Protein AF-A0A0F9CYQ8-F1 (afdb_monomer)

Foldseek 3Di:
DADPPPRDDDPLQDQADPPPRHGDFDQDPPPRDTHGRPDQADPPPRHGSVDPPPDPPDPPPPVSVVVVVVVPDDPCVVVVVVVPPVD

InterPro domains:
  IPR025874 Double zinc ribbon [PF12773] (3-46)

pLDDT: mean 86.07, std 11.28, range [52.44, 97.56]

Mean predicted aligned error: 11.94 Å

Structure (mmCIF, N/CA/C/O backbone):
data_AF-A0A0F9CYQ8-F1
#
_entry.id   AF-A0A0F9CYQ8-F1
#
loop_
_atom_site.group_PDB
_atom_site.id
_atom_site.type_symbol
_atom_site.label_atom_id
_atom_site.label_alt_id
_atom_site.label_comp_id
_atom_site.label_asym_id
_atom_site.label_entity_id
_atom_site.label_seq_id
_atom_site.pdbx_PDB_ins_code
_atom_site.Cartn_x
_atom_site.Cartn_y
_atom_site.Cartn_z
_atom_site.occupancy
_atom_site.B_iso_or_equiv
_atom_site.auth_seq_id
_atom_site.auth_comp_id
_atom_site.auth_asym_id
_atom_site.auth_atom_id
_atom_site.pdbx_PDB_model_num
ATOM 1 N N . MET A 1 1 ? 6.863 5.395 -11.029 1.00 87.00 1 MET A N 1
ATOM 2 C CA . MET A 1 1 ? 7.307 4.642 -9.838 1.00 87.00 1 MET A CA 1
ATOM 3 C C . MET A 1 1 ? 8.813 4.378 -9.856 1.00 87.00 1 MET A C 1
ATOM 5 O O . MET A 1 1 ? 9.375 3.980 -10.878 1.00 87.00 1 MET A O 1
ATOM 9 N N . LYS A 1 2 ? 9.478 4.525 -8.705 1.00 90.94 2 LYS A N 1
ATOM 10 C CA . LYS A 1 2 ? 10.930 4.335 -8.570 1.00 90.94 2 LYS A CA 1
ATOM 11 C C . LYS A 1 2 ? 11.290 2.863 -8.333 1.00 90.94 2 LYS A C 1
ATOM 13 O O . LYS A 1 2 ? 10.741 2.221 -7.443 1.00 90.94 2 LYS A O 1
ATOM 18 N N . CYS A 1 3 ? 12.229 2.321 -9.111 1.00 92.62 3 CYS A N 1
ATOM 19 C CA . CYS A 1 3 ? 12.688 0.940 -8.952 1.00 92.62 3 CYS A CA 1
ATOM 20 C C . CYS A 1 3 ? 13.428 0.760 -7.614 1.00 92.62 3 CYS A C 1
ATOM 22 O O . CYS A 1 3 ? 14.424 1.452 -7.393 1.00 92.62 3 CYS A O 1
ATOM 24 N N . PRO A 1 4 ? 13.052 -0.204 -6.756 1.00 89.44 4 PRO A N 1
ATOM 25 C CA . PRO A 1 4 ? 13.724 -0.402 -5.470 1.00 89.44 4 PRO A CA 1
ATOM 26 C C . PRO A 1 4 ? 15.164 -0.918 -5.619 1.00 89.44 4 PRO A C 1
ATOM 28 O O . PRO A 1 4 ? 15.998 -0.670 -4.756 1.00 89.44 4 PRO A O 1
ATOM 31 N N . LYS A 1 5 ? 15.484 -1.604 -6.728 1.00 93.25 5 LYS A N 1
ATOM 32 C CA . LYS A 1 5 ? 16.812 -2.194 -6.965 1.00 93.25 5 LYS A CA 1
ATOM 33 C C . LYS A 1 5 ? 17.834 -1.192 -7.504 1.00 93.25 5 LYS A C 1
ATOM 35 O O . LYS A 1 5 ? 18.967 -1.164 -7.042 1.00 93.25 5 LYS A O 1
ATOM 40 N N . CYS A 1 6 ? 17.461 -0.408 -8.517 1.00 95.81 6 CYS A N 1
ATOM 41 C CA . CYS A 1 6 ? 18.393 0.487 -9.220 1.00 95.81 6 CYS A CA 1
ATOM 42 C C . CYS A 1 6 ? 17.987 1.964 -9.194 1.00 95.81 6 CYS A C 1
ATOM 44 O O . CYS A 1 6 ? 18.661 2.787 -9.811 1.00 95.81 6 CYS A O 1
ATOM 46 N N . GLN A 1 7 ? 16.889 2.298 -8.509 1.00 94.81 7 GLN A N 1
ATOM 47 C CA . GLN A 1 7 ? 16.395 3.662 -8.314 1.00 94.81 7 GLN A CA 1
ATOM 48 C C . GLN A 1 7 ? 15.983 4.421 -9.583 1.00 94.81 7 GLN A C 1
ATOM 50 O O . GLN A 1 7 ? 15.701 5.614 -9.511 1.00 94.81 7 GLN A O 1
ATOM 55 N N . TYR A 1 8 ? 15.905 3.745 -10.730 1.00 96.69 8 TYR A N 1
ATOM 56 C CA . TYR A 1 8 ? 15.413 4.332 -11.974 1.00 96.69 8 TYR A CA 1
ATOM 57 C C . TYR A 1 8 ? 13.911 4.646 -11.894 1.00 96.69 8 TYR A C 1
ATOM 59 O O . TYR A 1 8 ? 13.155 3.873 -11.300 1.00 96.69 8 TYR A O 1
ATOM 67 N N . GLU A 1 9 ? 13.483 5.748 -12.507 1.00 95.88 9 GLU A N 1
ATOM 68 C CA . GLU A 1 9 ? 12.071 6.131 -12.609 1.00 95.88 9 GLU A CA 1
ATOM 69 C C . GLU A 1 9 ? 11.399 5.351 -13.747 1.00 95.88 9 GLU A C 1
ATOM 71 O O . GLU A 1 9 ? 11.878 5.366 -14.876 1.00 95.88 9 GLU A O 1
ATOM 76 N N . ASN A 1 10 ? 10.311 4.638 -13.459 1.00 93.94 10 ASN A N 1
ATOM 77 C CA . ASN A 1 10 ? 9.589 3.811 -14.430 1.00 93.94 10 ASN A CA 1
ATOM 78 C C . ASN A 1 10 ? 8.131 4.274 -14.557 1.00 93.94 10 ASN A C 1
ATOM 80 O O . ASN A 1 10 ? 7.571 4.777 -13.580 1.00 93.94 10 ASN A O 1
ATOM 84 N N . PRO A 1 11 ? 7.474 4.052 -15.709 1.00 91.00 11 PRO A N 1
ATOM 85 C CA . PRO A 1 11 ? 6.031 4.247 -15.836 1.00 91.00 11 PRO A CA 1
ATOM 86 C C . PRO A 1 11 ? 5.259 3.451 -14.777 1.00 91.00 11 PRO A C 1
ATOM 88 O O . PRO A 1 11 ? 5.653 2.341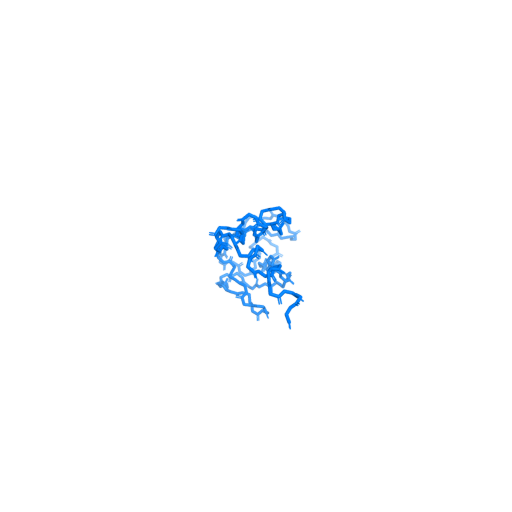 -14.427 1.00 91.00 11 PRO A O 1
ATOM 91 N N . GLU A 1 12 ? 4.136 3.982 -14.295 1.00 83.31 12 GLU A N 1
ATOM 92 C CA . GLU A 1 12 ? 3.331 3.332 -13.243 1.00 83.31 12 GLU A CA 1
ATOM 93 C C . GLU A 1 12 ? 2.663 2.026 -13.686 1.00 83.31 12 GLU A C 1
ATOM 95 O O . GLU A 1 12 ? 2.201 1.260 -12.853 1.00 83.31 12 GLU A O 1
ATOM 100 N N . VAL A 1 13 ? 2.629 1.762 -14.992 1.00 83.19 13 VAL A N 1
ATOM 101 C CA . VAL A 1 13 ? 2.078 0.536 -15.587 1.00 83.19 13 VAL A CA 1
ATOM 102 C C . VAL A 1 13 ? 3.144 -0.536 -15.854 1.00 83.19 13 VAL A C 1
ATOM 104 O O . VAL A 1 13 ? 2.826 -1.608 -16.360 1.00 83.19 13 VAL A O 1
ATOM 107 N N . ALA A 1 14 ? 4.423 -0.254 -15.584 1.00 90.56 14 ALA A N 1
ATOM 108 C CA . ALA A 1 14 ? 5.514 -1.172 -15.895 1.00 90.56 14 ALA A CA 1
ATOM 109 C C . ALA A 1 14 ? 5.673 -2.244 -14.805 1.00 90.56 14 ALA A C 1
ATOM 111 O O . ALA A 1 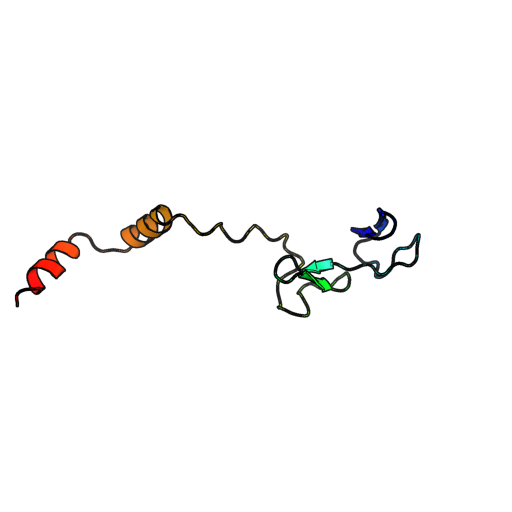14 ? 6.017 -1.921 -13.675 1.00 90.56 14 ALA A O 1
ATOM 112 N N . ASN A 1 15 ? 5.524 -3.525 -15.159 1.00 90.75 15 ASN A N 1
ATOM 113 C CA . ASN A 1 15 ? 5.720 -4.658 -14.234 1.00 90.75 15 ASN A CA 1
ATOM 114 C C . ASN A 1 15 ? 7.198 -4.939 -13.899 1.00 90.75 15 ASN A C 1
ATOM 116 O O . ASN A 1 15 ? 7.519 -5.537 -12.871 1.00 90.75 15 ASN A O 1
ATOM 120 N N . PHE A 1 16 ? 8.115 -4.503 -14.764 1.00 94.00 16 PHE A N 1
ATOM 121 C CA . PHE A 1 16 ? 9.558 -4.683 -14.607 1.00 94.00 16 PHE A CA 1
ATOM 122 C C . PHE A 1 16 ? 10.290 -3.376 -14.889 1.00 94.00 16 PHE A C 1
ATOM 124 O O . PHE A 1 16 ? 9.860 -2.563 -15.707 1.00 94.00 16 PHE A O 1
ATOM 131 N N . CYS A 1 17 ? 11.433 -3.186 -14.236 1.00 95.44 17 CYS A N 1
ATOM 132 C CA . CYS A 1 17 ? 12.263 -2.019 -14.461 1.00 95.44 17 CYS A CA 1
ATOM 133 C C . CYS A 1 17 ? 12.917 -2.075 -15.842 1.00 95.44 17 CYS A C 1
ATOM 135 O O . CYS A 1 17 ? 13.701 -2.984 -16.117 1.00 95.44 17 CYS A O 1
ATOM 137 N N . VAL A 1 18 ? 12.692 -1.045 -16.659 1.00 95.88 18 VAL A N 1
ATOM 138 C CA . VAL A 1 18 ? 13.237 -0.967 -18.027 1.00 95.88 18 VAL A CA 1
ATOM 139 C C . VAL A 1 18 ? 14.765 -0.877 -18.063 1.00 95.88 18 VAL A C 1
ATOM 141 O O . VAL A 1 18 ? 15.379 -1.205 -19.070 1.00 95.88 18 VAL A O 1
ATOM 144 N N . LYS A 1 19 ? 15.393 -0.455 -16.957 1.00 97.56 19 LYS A N 1
ATOM 145 C CA . LYS A 1 19 ? 16.853 -0.340 -16.851 1.00 97.56 19 LYS A CA 1
ATOM 146 C C . LYS A 1 19 ? 17.530 -1.625 -16.374 1.00 97.56 19 LYS A C 1
ATOM 148 O O . LYS A 1 19 ? 18.598 -1.960 -16.868 1.00 97.56 19 LYS A O 1
ATOM 153 N N . CYS A 1 20 ? 16.971 -2.308 -15.372 1.00 97.38 20 CYS A N 1
ATOM 154 C CA . CYS A 1 20 ? 17.666 -3.411 -14.692 1.00 97.38 20 CYS A CA 1
ATOM 155 C C . CYS A 1 20 ? 16.897 -4.740 -14.653 1.00 97.38 20 CYS A C 1
ATOM 157 O O . CYS A 1 20 ? 17.361 -5.675 -14.002 1.00 97.38 20 CYS A O 1
ATOM 159 N N . GLY A 1 21 ? 15.699 -4.809 -15.243 1.00 95.00 21 GLY A N 1
ATOM 160 C CA . GLY A 1 21 ? 14.855 -6.010 -15.280 1.00 95.00 21 GLY A CA 1
ATOM 161 C C . GLY A 1 21 ? 14.285 -6.455 -13.927 1.00 95.00 21 GLY A C 1
ATOM 162 O O . GLY A 1 21 ? 13.676 -7.514 -13.836 1.00 95.00 21 GLY A O 1
ATOM 163 N N . GLY A 1 22 ? 14.486 -5.681 -12.855 1.00 94.06 22 GLY A N 1
ATOM 164 C CA . GLY A 1 22 ? 13.943 -6.011 -11.535 1.00 94.06 22 GLY A CA 1
ATOM 165 C C . GLY A 1 22 ? 12.422 -5.882 -11.520 1.00 94.06 22 GLY A C 1
ATOM 166 O O . GLY A 1 22 ? 11.898 -4.930 -12.098 1.00 94.06 22 GLY A O 1
ATOM 167 N N . LYS A 1 23 ? 11.726 -6.807 -10.852 1.00 92.12 23 LYS A N 1
ATOM 168 C CA . LYS A 1 23 ? 10.271 -6.734 -10.673 1.00 92.12 23 LYS A CA 1
ATOM 169 C C . LYS A 1 23 ? 9.898 -5.451 -9.926 1.00 92.12 23 LYS A C 1
ATOM 171 O O . LYS A 1 23 ? 10.577 -5.063 -8.972 1.00 92.12 23 LYS A O 1
ATOM 176 N N . LEU A 1 24 ? 8.859 -4.782 -10.403 1.00 91.94 24 LEU A N 1
ATOM 177 C CA . LEU A 1 24 ? 8.288 -3.600 -9.777 1.00 91.94 24 LEU A CA 1
ATOM 178 C C . LEU A 1 24 ? 7.017 -4.012 -9.041 1.00 91.94 24 LEU A C 1
ATOM 180 O O . LEU A 1 24 ? 6.201 -4.753 -9.580 1.00 91.94 24 LEU A O 1
ATOM 184 N N . GLU A 1 25 ? 6.876 -3.560 -7.800 1.00 91.25 25 GLU A N 1
ATOM 185 C CA . GLU A 1 25 ? 5.750 -3.910 -6.936 1.00 91.25 25 GL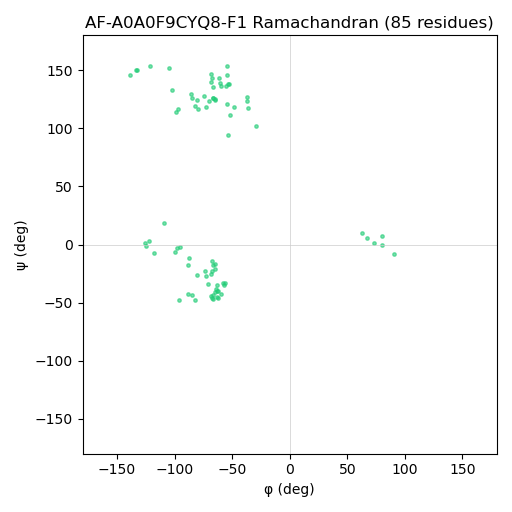U A CA 1
ATOM 186 C C . GLU A 1 25 ? 5.283 -2.669 -6.173 1.00 91.25 25 GLU A C 1
ATOM 188 O O . GLU A 1 25 ? 6.086 -1.808 -5.802 1.00 91.25 25 GLU A O 1
ATOM 193 N N . ILE A 1 26 ? 3.976 -2.587 -5.939 1.00 89.06 26 ILE A N 1
ATOM 194 C CA . ILE A 1 26 ? 3.339 -1.589 -5.084 1.00 89.06 26 ILE A CA 1
ATOM 195 C C . ILE A 1 26 ? 3.080 -2.249 -3.732 1.00 89.06 26 ILE A C 1
ATOM 197 O O . ILE A 1 26 ? 2.282 -3.185 -3.624 1.00 89.06 26 ILE A O 1
ATOM 201 N N . LEU A 1 27 ? 3.756 -1.771 -2.690 1.00 89.88 27 LEU A N 1
ATOM 202 C CA . LEU A 1 27 ? 3.532 -2.264 -1.335 1.00 89.88 27 LEU A CA 1
ATOM 203 C C . LEU A 1 27 ? 2.211 -1.714 -0.796 1.00 89.88 27 LEU A C 1
ATOM 205 O O . LEU A 1 27 ? 1.973 -0.508 -0.811 1.00 89.88 27 LEU A O 1
ATOM 209 N N . CYS A 1 28 ? 1.355 -2.604 -0.302 1.00 92.00 28 CYS A N 1
ATOM 210 C CA . CYS A 1 28 ? 0.127 -2.210 0.372 1.00 92.00 28 CYS A CA 1
ATOM 211 C C . CYS A 1 28 ? 0.466 -1.460 1.675 1.00 92.00 28 CYS A C 1
ATOM 213 O O . CYS A 1 28 ? 1.152 -2.039 2.521 1.00 92.00 28 CYS A O 1
ATOM 215 N N . PRO A 1 29 ? -0.032 -0.227 1.886 1.00 88.75 29 PRO A N 1
ATOM 216 C CA . PRO A 1 29 ? 0.267 0.542 3.097 1.00 88.75 29 PRO A CA 1
ATOM 217 C C . PRO A 1 29 ? -0.355 -0.067 4.362 1.00 88.75 29 PRO A C 1
ATOM 219 O O . PRO A 1 29 ? 0.136 0.171 5.458 1.00 88.75 29 PRO A O 1
ATOM 222 N N . GLU A 1 30 ? -1.414 -0.868 4.216 1.00 91.06 30 GLU A N 1
ATOM 223 C CA . GLU A 1 30 ? -2.122 -1.487 5.340 1.00 91.06 30 GLU A CA 1
ATOM 224 C C . GLU A 1 30 ? -1.467 -2.798 5.807 1.00 91.06 30 GLU A C 1
ATOM 226 O O . GLU A 1 30 ? -1.322 -3.026 7.004 1.00 91.06 30 GLU A O 1
ATOM 231 N N . CYS A 1 31 ? -1.053 -3.671 4.878 1.00 94.31 31 CYS A N 1
ATOM 232 C CA . CYS A 1 31 ? -0.569 -5.019 5.219 1.00 94.31 31 CYS A CA 1
ATOM 233 C C . CYS A 1 31 ? 0.835 -5.365 4.693 1.00 94.31 31 CYS A C 1
ATOM 235 O O . CYS A 1 31 ? 1.303 -6.486 4.905 1.00 94.31 31 CYS A O 1
ATOM 237 N N . GLY A 1 32 ? 1.488 -4.453 3.968 1.00 91.56 32 GLY A N 1
ATOM 238 C CA . GLY A 1 32 ? 2.843 -4.618 3.430 1.00 91.56 32 GLY A CA 1
ATOM 239 C C . GLY A 1 32 ? 2.979 -5.578 2.242 1.00 91.56 32 GLY A C 1
ATOM 240 O O . GLY A 1 32 ? 4.088 -5.796 1.765 1.00 91.56 32 GLY A O 1
ATOM 241 N N . PHE A 1 33 ? 1.887 -6.171 1.751 1.00 94.75 33 PHE A N 1
ATOM 242 C CA . PHE A 1 33 ? 1.936 -7.106 0.623 1.00 94.75 33 PHE A CA 1
ATOM 243 C C . PHE A 1 33 ? 2.350 -6.409 -0.684 1.00 94.75 33 PHE A C 1
ATOM 245 O O . PHE A 1 33 ? 1.839 -5.330 -0.988 1.00 94.75 33 PHE A O 1
ATOM 252 N N . GLY A 1 34 ? 3.246 -7.030 -1.458 1.00 92.19 34 GLY A N 1
ATOM 253 C CA . GLY A 1 34 ? 3.663 -6.547 -2.776 1.00 92.19 34 GLY A CA 1
ATOM 254 C C . GLY A 1 34 ? 2.637 -6.896 -3.851 1.00 92.19 34 GLY A C 1
ATOM 255 O O . GLY A 1 34 ? 2.387 -8.067 -4.117 1.00 92.19 34 GLY A O 1
ATOM 256 N N . ASN A 1 35 ? 2.037 -5.876 -4.460 1.00 92.50 35 ASN A N 1
ATOM 257 C CA . ASN A 1 35 ? 1.057 -6.014 -5.536 1.00 92.50 35 ASN A CA 1
ATOM 258 C C . ASN A 1 35 ? 1.683 -5.651 -6.883 1.00 92.50 35 ASN A C 1
ATOM 260 O O . ASN A 1 35 ? 2.598 -4.827 -6.946 1.00 92.50 35 ASN A O 1
ATOM 264 N N . GLU A 1 36 ? 1.168 -6.233 -7.964 1.00 89.50 36 GLU A N 1
ATOM 265 C CA . GLU A 1 36 ? 1.568 -5.828 -9.307 1.00 89.50 36 GLU A CA 1
ATOM 266 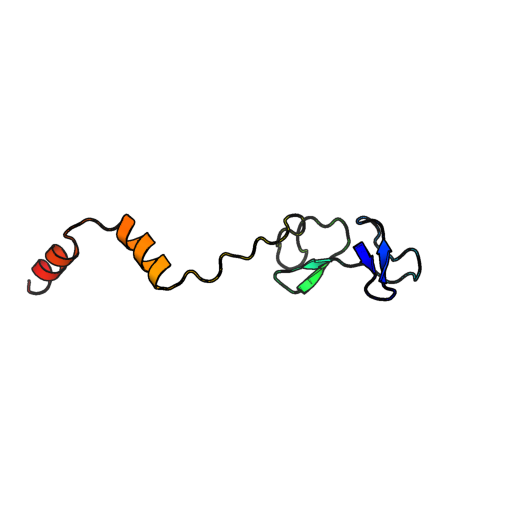C C . GLU A 1 36 ? 1.061 -4.411 -9.633 1.00 89.50 36 GLU A C 1
ATOM 268 O O . GLU A 1 36 ? -0.018 -4.003 -9.181 1.00 89.50 36 GLU A O 1
ATOM 273 N N . PRO A 1 37 ? 1.829 -3.642 -10.418 1.00 86.50 37 PRO A N 1
ATOM 274 C CA . PRO A 1 37 ? 1.397 -2.350 -10.924 1.00 86.50 37 PRO A CA 1
ATOM 275 C C . PRO A 1 37 ? 0.040 -2.430 -11.643 1.00 86.50 37 PRO A C 1
ATOM 277 O O . PRO A 1 37 ? -0.241 -3.368 -12.386 1.00 86.50 37 PRO A O 1
ATOM 280 N N . GLY A 1 38 ? -0.830 -1.446 -11.404 1.00 84.06 38 GLY A N 1
ATOM 281 C CA . GLY A 1 38 ? -2.185 -1.392 -11.973 1.00 84.06 38 GLY A CA 1
ATOM 282 C C . GLY A 1 38 ? -3.286 -2.047 -11.128 1.00 84.06 38 GLY A C 1
ATOM 283 O O . GLY A 1 38 ? -4.469 -1.858 -11.421 1.00 84.06 38 GLY A O 1
ATOM 284 N N . PHE A 1 39 ? -2.945 -2.757 -10.048 1.00 90.44 39 PHE A N 1
ATOM 285 C CA . PHE A 1 39 ? -3.945 -3.268 -9.108 1.00 90.44 39 PHE A CA 1
ATOM 286 C C . PHE A 1 39 ? -4.630 -2.110 -8.376 1.00 90.44 39 PHE A C 1
ATOM 288 O O . PHE A 1 39 ? -3.978 -1.282 -7.743 1.00 90.44 39 PHE A O 1
ATOM 295 N N . ARG A 1 40 ? -5.969 -2.065 -8.428 1.00 91.44 40 ARG A N 1
ATOM 296 C CA . ARG A 1 40 ? -6.751 -1.041 -7.710 1.00 91.44 40 ARG A CA 1
ATOM 297 C C . ARG A 1 40 ? -6.936 -1.366 -6.227 1.00 91.44 40 ARG A C 1
ATOM 299 O O . ARG A 1 40 ? -7.098 -0.456 -5.422 1.00 91.44 40 ARG A O 1
ATOM 306 N N . PHE A 1 41 ? -6.890 -2.649 -5.873 1.00 94.19 41 PHE A N 1
ATOM 307 C CA . PHE A 1 41 ? -7.041 -3.155 -4.511 1.00 94.19 41 PHE A CA 1
ATOM 308 C C . PHE A 1 41 ? -5.942 -4.170 -4.196 1.00 94.19 41 PHE A C 1
ATOM 310 O O . PHE A 1 41 ? -5.466 -4.870 -5.090 1.00 94.19 41 PHE A O 1
ATOM 317 N N . CYS A 1 42 ? -5.557 -4.267 -2.925 1.00 95.50 42 CYS A N 1
ATOM 318 C CA . CYS A 1 42 ? -4.589 -5.244 -2.452 1.00 95.50 42 CYS A CA 1
ATOM 319 C C . CYS A 1 42 ? -5.140 -6.663 -2.616 1.00 95.50 42 CYS A C 1
ATOM 321 O O . CYS A 1 42 ? -6.185 -6.989 -2.054 1.00 95.50 42 CYS A O 1
ATOM 323 N N . ALA A 1 43 ? -4.396 -7.530 -3.302 1.00 95.69 43 ALA A N 1
ATOM 324 C CA . ALA A 1 43 ? -4.789 -8.921 -3.522 1.00 95.69 43 ALA A CA 1
ATOM 325 C C . ALA A 1 43 ? -4.856 -9.752 -2.226 1.00 95.69 43 ALA A C 1
ATOM 327 O O . ALA A 1 43 ? -5.445 -10.829 -2.215 1.00 95.69 43 ALA A O 1
ATOM 328 N N . LYS A 1 44 ? -4.248 -9.260 -1.137 1.00 97.12 44 LYS A N 1
ATOM 329 C CA . LYS A 1 44 ? -4.218 -9.941 0.163 1.00 97.12 44 LYS A CA 1
ATOM 330 C C . LYS A 1 44 ? -5.306 -9.462 1.128 1.00 97.12 44 LYS A C 1
ATOM 332 O O . LYS A 1 44 ? -5.950 -10.295 1.752 1.00 97.12 44 LYS A O 1
ATOM 337 N N . CYS A 1 45 ? -5.482 -8.149 1.297 1.00 96.62 45 CYS A N 1
ATOM 338 C CA . CYS A 1 45 ? -6.394 -7.587 2.308 1.00 96.62 45 CYS A CA 1
ATOM 339 C C . CYS A 1 45 ? -7.554 -6.757 1.738 1.00 96.62 45 CYS A C 1
ATOM 341 O O . CYS A 1 45 ? -8.438 -6.364 2.487 1.00 96.62 45 CYS A O 1
ATOM 343 N N . GLY A 1 46 ? -7.572 -6.477 0.431 1.00 94.19 46 GLY A N 1
ATOM 344 C CA . GLY A 1 46 ? -8.623 -5.677 -0.204 1.00 94.19 46 GLY A CA 1
ATOM 345 C C . GLY A 1 46 ? -8.485 -4.157 -0.043 1.00 94.19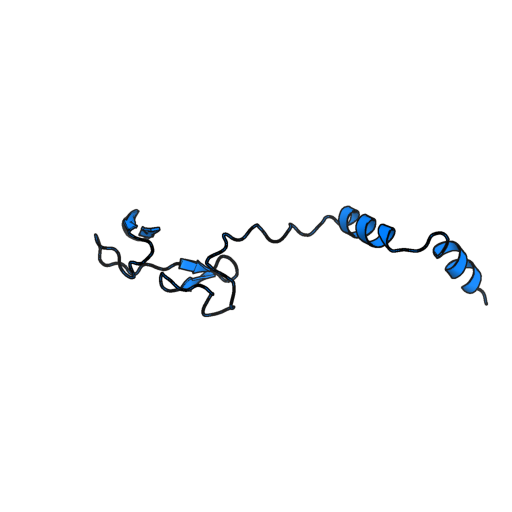 46 GLY A C 1
ATOM 346 O O . GLY A 1 46 ? -9.306 -3.433 -0.598 1.00 94.19 46 GLY A O 1
ATOM 347 N N . HIS A 1 47 ? -7.454 -3.649 0.648 1.00 93.50 47 HIS A N 1
ATOM 348 C CA . HIS A 1 47 ? -7.202 -2.206 0.773 1.00 93.50 47 HIS A CA 1
ATOM 349 C C . HIS A 1 47 ? -7.096 -1.521 -0.596 1.00 93.50 47 HIS A C 1
ATOM 351 O O . HIS A 1 47 ? -6.425 -2.036 -1.493 1.00 93.50 47 HIS A O 1
ATOM 357 N N . ASN A 1 48 ? -7.713 -0.351 -0.762 1.00 92.69 48 ASN A N 1
ATOM 358 C CA . ASN A 1 48 ? -7.660 0.400 -2.016 1.00 92.69 48 ASN A CA 1
ATOM 359 C C . ASN A 1 48 ? -6.271 1.031 -2.210 1.00 92.69 48 ASN A C 1
ATOM 361 O O . ASN A 1 48 ? -5.850 1.861 -1.417 1.00 92.69 48 ASN A O 1
ATOM 365 N N . LEU A 1 49 ? -5.565 0.646 -3.274 1.00 88.81 49 LEU A N 1
ATOM 366 C CA . LEU A 1 49 ? -4.202 1.105 -3.568 1.00 88.81 49 LEU A CA 1
ATOM 367 C C . LEU A 1 4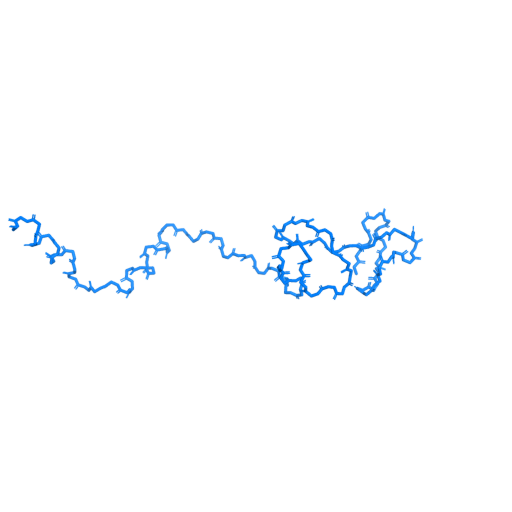9 ? -4.165 2.407 -4.383 1.00 88.81 49 LEU A C 1
ATOM 369 O O . LEU A 1 49 ? -3.102 2.996 -4.545 1.00 88.81 49 LEU A O 1
ATOM 373 N N . THR A 1 50 ? -5.307 2.847 -4.923 1.00 84.12 50 THR A N 1
ATOM 374 C CA . THR A 1 50 ? -5.405 4.059 -5.763 1.00 84.12 50 THR A CA 1
ATOM 375 C C . THR A 1 50 ? -5.650 5.330 -4.969 1.00 84.12 50 THR A C 1
ATOM 377 O O . THR A 1 50 ? -5.442 6.427 -5.480 1.00 84.12 50 THR A O 1
ATOM 380 N N . ILE A 1 51 ? -6.101 5.189 -3.726 1.00 71.88 51 ILE A N 1
ATOM 381 C CA . ILE A 1 51 ? -6.286 6.310 -2.820 1.00 71.88 51 ILE A CA 1
ATOM 382 C C . ILE A 1 51 ? -5.017 6.331 -1.968 1.00 71.88 51 ILE A C 1
ATOM 384 O O . ILE A 1 51 ? -4.763 5.340 -1.277 1.00 71.88 51 ILE A O 1
ATOM 388 N N . PRO A 1 52 ? -4.182 7.387 -2.018 1.00 59.03 52 PRO A N 1
ATOM 389 C CA . PRO A 1 52 ? -3.140 7.533 -1.018 1.00 59.03 52 PRO A CA 1
ATOM 390 C C . PRO A 1 52 ? -3.851 7.484 0.326 1.00 59.03 52 PRO A C 1
ATOM 392 O O . PRO A 1 52 ? -4.787 8.250 0.536 1.00 59.03 52 PRO A O 1
ATOM 395 N N . SER A 1 53 ? -3.478 6.516 1.166 1.00 52.44 53 SER A N 1
ATOM 396 C CA . SER A 1 53 ? -4.050 6.343 2.495 1.00 52.44 53 SER A CA 1
ATOM 397 C C . SER A 1 53 ? -3.923 7.675 3.224 1.00 52.44 53 SER A C 1
ATOM 399 O O . SER A 1 53 ? -2.885 7.953 3.824 1.00 52.44 53 SER A O 1
ATOM 4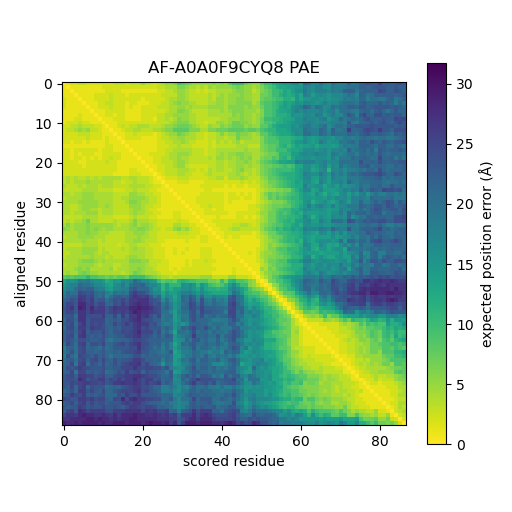01 N N . GLU A 1 54 ? -4.969 8.504 3.183 1.00 52.66 54 GLU A N 1
ATOM 402 C CA . GLU A 1 54 ? -5.210 9.478 4.228 1.00 52.66 54 GLU A CA 1
ATOM 403 C C . GLU A 1 54 ? -5.171 8.638 5.486 1.00 52.66 54 GLU A C 1
ATOM 405 O O . GLU A 1 54 ? -5.947 7.693 5.646 1.00 52.66 54 GLU A O 1
ATOM 410 N N . SER A 1 55 ? -4.120 8.872 6.267 1.00 54.16 55 SER A N 1
ATOM 411 C CA . SER A 1 55 ? -3.890 8.233 7.544 1.00 54.16 55 SER A CA 1
ATOM 412 C C . SER A 1 55 ? -5.237 8.050 8.214 1.00 54.16 55 SER A C 1
ATOM 414 O O . SER A 1 55 ? -5.919 9.047 8.471 1.00 54.16 55 SER A O 1
ATOM 416 N N . VAL A 1 56 ? -5.617 6.790 8.443 1.00 55.91 56 VAL A N 1
ATOM 417 C CA . VAL A 1 56 ? -6.728 6.433 9.326 1.00 55.91 56 VAL A CA 1
ATOM 418 C C . VAL A 1 56 ? -6.656 7.421 10.488 1.00 55.91 56 VAL A C 1
ATOM 420 O O . VAL A 1 56 ? -5.549 7.562 11.029 1.00 55.91 56 VAL A O 1
ATOM 423 N N . PRO A 1 57 ? -7.723 8.195 10.781 1.00 57.50 57 PRO A N 1
ATOM 424 C CA . PRO A 1 57 ? -7.636 9.254 11.767 1.00 57.50 57 PRO A CA 1
ATOM 425 C C . PRO A 1 57 ? -6.985 8.652 12.998 1.00 57.50 57 PRO A C 1
ATOM 427 O O . PRO A 1 57 ? -7.481 7.645 13.512 1.00 57.50 57 PRO A O 1
ATOM 430 N N . LYS A 1 58 ? -5.818 9.208 13.363 1.00 60.31 58 LYS A N 1
ATOM 431 C CA . LYS A 1 58 ? -5.086 8.870 14.585 1.00 60.31 58 LYS A CA 1
ATOM 432 C C . LYS A 1 58 ? -6.132 8.630 15.650 1.00 60.31 58 LYS A C 1
ATOM 434 O O . LYS A 1 58 ? -7.019 9.474 15.771 1.00 60.31 58 LYS A O 1
ATOM 439 N N . ASP A 1 59 ? -6.049 7.477 16.308 1.00 65.12 59 ASP A N 1
ATOM 440 C CA . ASP A 1 59 ? -6.892 7.090 17.431 1.00 65.12 59 ASP A CA 1
ATOM 441 C C . ASP A 1 59 ? -7.313 8.354 18.182 1.00 65.12 59 ASP A C 1
ATOM 443 O O . ASP A 1 59 ? -6.468 8.995 18.812 1.00 65.12 59 ASP A O 1
ATOM 447 N N . LEU A 1 60 ? -8.558 8.803 17.956 1.00 64.56 60 LEU A N 1
ATOM 448 C CA . LEU A 1 60 ? -9.008 10.092 18.480 1.00 64.56 60 LEU A CA 1
ATOM 449 C C . LEU A 1 60 ? -8.724 10.073 19.974 1.00 64.56 60 LEU A C 1
ATOM 451 O O . LEU A 1 60 ? -8.936 9.034 20.622 1.00 64.56 60 LEU A O 1
ATOM 455 N N . SER A 1 61 ? -8.219 11.185 20.499 1.00 80.62 61 SER A N 1
ATOM 456 C CA . SER A 1 61 ? -7.918 11.259 21.920 1.00 80.62 61 SER A CA 1
ATOM 457 C C . SER A 1 61 ? -9.174 10.895 22.717 1.00 80.62 61 SER A C 1
ATOM 459 O O . SER A 1 61 ? -10.312 11.010 22.241 1.00 80.62 61 SER A O 1
ATOM 461 N N . LEU A 1 62 ? -8.977 10.385 23.929 1.00 80.38 62 LEU A N 1
ATOM 462 C CA . LEU A 1 62 ? -10.093 9.956 24.767 1.00 80.38 62 LEU A CA 1
ATOM 463 C C . LEU A 1 62 ? -11.091 11.111 24.992 1.00 80.38 62 LEU A C 1
ATOM 465 O O . LEU A 1 62 ? -12.300 10.884 24.998 1.00 80.38 62 LEU A O 1
ATOM 469 N N . ASP A 1 63 ? -10.580 12.342 25.054 1.00 82.44 63 ASP A N 1
ATOM 470 C CA . ASP A 1 63 ? -11.353 13.578 25.152 1.00 82.44 63 ASP A CA 1
ATOM 471 C C . ASP A 1 63 ? -12.185 13.852 23.887 1.00 82.44 63 ASP A C 1
ATOM 473 O O . ASP A 1 63 ? -13.391 14.073 23.979 1.00 82.44 63 ASP A O 1
ATOM 477 N N . GLU A 1 64 ? -11.604 13.722 22.689 1.00 84.88 64 GLU A N 1
ATOM 478 C CA . GLU A 1 64 ? -12.340 13.885 21.422 1.00 84.88 64 GLU A CA 1
ATOM 479 C C . GLU A 1 64 ? -13.451 12.835 21.255 1.00 84.88 64 GLU A C 1
ATOM 481 O O . GLU A 1 64 ? -14.520 13.105 20.693 1.00 84.88 64 GLU A O 1
ATOM 486 N N . LYS A 1 65 ? -13.209 11.611 21.741 1.00 86.56 65 LYS A N 1
ATOM 487 C CA . LYS A 1 65 ? -14.224 10.549 21.778 1.00 86.56 65 LYS A CA 1
ATOM 488 C C . LYS A 1 65 ? -15.350 10.907 22.754 1.00 86.56 65 LYS A C 1
ATOM 490 O O . LYS A 1 65 ? -16.520 10.740 22.402 1.00 86.56 65 LYS A O 1
ATOM 495 N N . LEU A 1 66 ? -15.023 11.428 23.939 1.00 86.38 66 LEU A N 1
ATOM 496 C CA . LEU A 1 66 ? -16.001 11.849 24.947 1.00 86.38 66 LEU A CA 1
ATOM 497 C C . LEU A 1 66 ? -16.885 13.002 24.456 1.00 86.38 66 LEU A C 1
ATOM 499 O O . LEU A 1 66 ? -18.107 12.919 24.588 1.00 86.38 66 LEU A O 1
ATOM 503 N N . GLU A 1 67 ? -16.313 14.029 23.827 1.00 87.56 67 GLU A N 1
ATOM 504 C CA . GLU A 1 67 ? -17.070 15.172 23.294 1.00 87.56 67 GLU A CA 1
ATOM 505 C C . GLU A 1 67 ? -18.103 14.749 22.238 1.00 87.56 67 GLU A C 1
ATOM 507 O O . GLU A 1 67 ? -19.259 15.189 22.253 1.00 87.56 67 GLU A O 1
ATOM 512 N N . LYS A 1 68 ? -17.724 13.834 21.337 1.00 87.12 68 LYS A N 1
ATOM 513 C CA . LYS A 1 68 ? -18.642 13.307 20.315 1.00 87.12 68 LYS A CA 1
ATOM 514 C C . LYS A 1 68 ? -19.809 12.538 20.922 1.00 87.12 68 LYS A C 1
ATOM 516 O O . LYS A 1 68 ? -20.926 12.656 20.422 1.00 87.12 68 LYS A O 1
ATOM 521 N N . ILE A 1 69 ? -19.568 11.767 21.982 1.00 87.38 69 ILE A N 1
ATOM 522 C CA . ILE A 1 69 ? -20.621 11.022 22.684 1.00 87.38 69 ILE A CA 1
ATOM 523 C C . ILE A 1 69 ? -21.562 11.995 23.407 1.00 87.38 69 ILE A C 1
ATOM 525 O O . ILE A 1 69 ? -22.781 11.869 23.283 1.00 87.38 69 ILE A O 1
ATOM 529 N N . GLN A 1 70 ? -21.016 13.004 24.097 1.00 85.69 70 GLN A N 1
ATOM 530 C CA . GLN A 1 70 ? -21.804 14.010 24.819 1.00 85.69 70 GLN A CA 1
ATOM 531 C C . GLN A 1 70 ? -22.787 14.762 23.909 1.00 85.69 70 GLN A C 1
ATOM 533 O O . GLN A 1 70 ? -23.893 15.074 24.343 1.00 85.69 70 GLN A O 1
ATOM 538 N N . LYS A 1 71 ? -22.442 14.987 22.632 1.00 88.62 71 LYS A N 1
ATOM 539 C CA . LYS A 1 71 ? -23.326 15.640 21.647 1.00 88.62 71 LYS A CA 1
ATOM 540 C C . LYS A 1 71 ? -24.672 14.928 21.457 1.00 88.62 71 LYS A C 1
ATOM 542 O O . LYS A 1 71 ? -25.677 15.591 21.209 1.00 88.62 71 LYS A O 1
ATOM 547 N N . TYR A 1 72 ? -24.689 13.599 21.535 1.00 87.00 72 TYR A N 1
ATOM 548 C CA . TYR A 1 72 ? -25.899 12.795 21.333 1.00 87.00 72 TYR A CA 1
ATOM 549 C C . TYR A 1 72 ? -26.575 12.394 22.649 1.00 87.00 72 TYR A C 1
ATOM 551 O O . TYR A 1 72 ? -27.638 11.773 22.623 1.00 87.00 72 TYR A O 1
ATOM 559 N N . LEU A 1 73 ? -25.985 12.746 23.796 1.00 86.62 73 LEU A N 1
ATOM 560 C CA . LEU A 1 73 ? -26.524 12.401 25.101 1.00 86.62 73 LEU A CA 1
ATOM 561 C C . LEU A 1 73 ? -27.580 13.436 25.542 1.00 86.62 73 LEU A C 1
ATOM 563 O O . LEU A 1 73 ? -27.291 14.635 25.581 1.00 86.62 73 LEU A O 1
ATOM 567 N N . PRO A 1 74 ? -28.807 13.015 25.903 1.00 88.06 74 PRO A N 1
ATOM 568 C CA . PRO A 1 74 ? -29.823 13.926 26.417 1.00 88.06 74 PRO A CA 1
ATOM 569 C C . PRO A 1 74 ? -29.371 14.614 27.708 1.00 88.06 74 PRO A C 1
ATOM 571 O O . PRO A 1 74 ? -28.821 13.978 28.610 1.00 88.06 74 PRO A O 1
ATOM 574 N N . ARG A 1 75 ? -29.664 15.914 27.834 1.00 85.50 75 ARG A N 1
ATOM 575 C CA . ARG A 1 75 ? -29.414 16.658 29.078 1.00 85.50 75 ARG A CA 1
ATOM 576 C C . ARG A 1 75 ? -30.226 16.051 30.225 1.00 85.50 75 ARG A C 1
ATOM 578 O O . ARG A 1 75 ? -31.370 15.639 30.025 1.00 85.50 75 ARG A O 1
ATOM 585 N N . GLY A 1 76 ? -29.654 16.030 31.425 1.00 85.69 76 GLY A N 1
ATOM 586 C CA . GLY A 1 76 ? -30.360 15.570 32.622 1.00 85.69 76 GLY A CA 1
ATOM 587 C C . GLY A 1 76 ? -30.438 14.045 32.786 1.00 85.69 76 GLY A C 1
ATOM 588 O O . GLY A 1 76 ? -31.205 13.556 33.617 1.00 85.69 76 GLY A O 1
ATOM 589 N N . ILE A 1 77 ? -29.748 13.261 31.944 1.00 87.81 77 ILE A N 1
ATOM 590 C CA . ILE A 1 77 ? -29.835 11.794 31.998 1.00 87.81 77 ILE A CA 1
ATOM 591 C C . ILE A 1 77 ? -29.135 11.217 33.230 1.00 87.81 77 ILE A C 1
ATOM 593 O O . ILE A 1 77 ? -29.618 10.244 33.805 1.00 87.81 77 ILE A O 1
ATOM 597 N N . THR A 1 78 ? -28.047 11.845 33.675 1.00 85.69 78 THR A N 1
ATOM 598 C CA . THR A 1 78 ? -27.296 11.438 34.867 1.00 85.69 78 THR A CA 1
ATOM 599 C C . THR A 1 78 ? -28.173 11.530 36.111 1.00 85.69 78 THR A C 1
ATOM 601 O O . THR A 1 78 ? -28.260 10.584 36.887 1.00 85.69 78 THR A O 1
ATOM 604 N N . GLU A 1 79 ? -28.895 12.635 36.260 1.00 91.00 79 GLU A N 1
ATOM 605 C CA . GLU A 1 79 ? -29.815 12.907 37.358 1.00 91.00 79 GLU A CA 1
ATOM 606 C C . GLU A 1 79 ? -30.968 11.896 37.371 1.00 91.00 79 GLU A C 1
ATOM 608 O O . GLU A 1 79 ? -31.332 11.388 38.429 1.00 91.00 79 GLU A O 1
ATOM 613 N N . LYS A 1 80 ? -31.495 11.531 36.193 1.00 87.88 80 LYS A N 1
ATOM 614 C CA . LYS A 1 80 ? -32.524 10.487 36.058 1.00 87.88 80 LYS A CA 1
ATOM 615 C C . LYS A 1 80 ? -32.019 9.100 36.454 1.00 87.88 80 LYS A C 1
ATOM 617 O O . LYS A 1 80 ? -32.759 8.360 37.094 1.00 87.88 80 LYS A O 1
ATOM 622 N N . ILE A 1 81 ? -30.788 8.745 36.079 1.00 89.69 81 ILE A N 1
ATOM 623 C CA . ILE A 1 81 ? -30.176 7.456 36.435 1.00 89.69 81 ILE A CA 1
ATOM 624 C C . ILE A 1 81 ? -29.928 7.388 37.945 1.00 89.69 81 ILE A C 1
ATOM 626 O O . ILE A 1 81 ? -30.283 6.397 38.578 1.00 89.69 81 ILE A O 1
ATOM 630 N N . LEU A 1 82 ? -29.375 8.450 38.539 1.00 88.88 82 LEU A N 1
ATOM 631 C CA . LEU A 1 82 ? -29.138 8.523 39.983 1.00 88.88 82 LEU A CA 1
ATOM 632 C C . LEU A 1 82 ? -30.447 8.446 40.779 1.00 88.88 82 LEU A C 1
ATOM 634 O O . LEU A 1 82 ? -30.506 7.728 41.769 1.00 88.88 82 LEU A O 1
ATOM 638 N N . ALA A 1 83 ? -31.516 9.093 40.307 1.00 88.94 83 ALA A N 1
ATOM 639 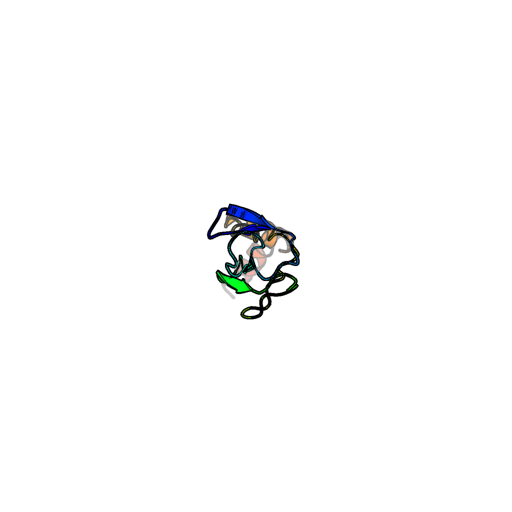C CA . ALA A 1 83 ? -32.834 9.034 40.942 1.00 88.94 83 ALA A CA 1
ATOM 640 C C . ALA A 1 83 ? -33.499 7.640 40.896 1.00 88.94 83 ALA A C 1
ATOM 642 O O . ALA A 1 83 ? -34.452 7.395 41.632 1.00 88.94 83 ALA A O 1
ATOM 643 N N . GLN A 1 84 ? -33.040 6.735 40.025 1.00 87.81 84 GLN A N 1
ATOM 644 C CA . GLN A 1 84 ? -33.548 5.360 39.899 1.00 87.81 84 GLN A CA 1
ATOM 645 C C . GLN A 1 84 ? -32.663 4.326 40.614 1.00 87.81 84 GLN A C 1
ATOM 647 O O . GLN A 1 84 ? -33.032 3.160 40.664 1.00 87.81 84 GLN A O 1
ATOM 652 N N . LYS A 1 85 ? -31.496 4.724 41.136 1.00 82.38 85 LYS A N 1
ATOM 653 C CA . LYS A 1 85 ? -30.487 3.807 41.686 1.00 82.38 85 LYS A CA 1
ATOM 654 C C . LYS A 1 85 ? -30.881 3.188 43.034 1.00 82.38 85 LYS A C 1
ATOM 656 O O . LYS A 1 85 ? -30.431 2.088 43.334 1.00 82.38 85 LYS A O 1
ATOM 661 N N . ASP A 1 86 ? -31.707 3.883 43.813 1.00 68.50 86 ASP A N 1
ATOM 662 C CA . ASP A 1 86 ? -32.108 3.487 45.173 1.00 68.50 86 ASP A CA 1
ATOM 663 C C . ASP A 1 86 ? -33.580 3.031 45.261 1.00 68.50 86 ASP A C 1
ATOM 665 O O . ASP A 1 86 ? -34.172 3.023 46.342 1.00 68.50 86 ASP A O 1
ATOM 669 N N . ARG A 1 87 ? -34.188 2.680 44.121 1.00 61.06 87 ARG A N 1
ATOM 670 C CA . ARG A 1 87 ? -35.527 2.085 44.032 1.00 61.06 87 ARG A CA 1
ATOM 671 C C . ARG A 1 87 ? -35.425 0.593 43.741 1.00 61.06 87 ARG A C 1
ATOM 673 O O . ARG A 1 87 ? -36.257 -0.150 44.305 1.00 61.06 87 ARG A O 1
#

Solvent-accessible surface area (backbone atoms only — not comparable to full-atom values): 5606 Å² total; per-residue (Å²): 78,68,32,90,88,78,64,49,81,38,64,66,74,43,56,46,34,92,87,76,66,46,79,38,64,46,62,34,91,88,79,62,50,74,32,60,48,78,53,56,44,36,92,85,80,60,51,61,62,77,52,79,77,71,70,72,76,68,82,68,51,71,63,61,52,48,54,61,53,54,73,76,52,68,86,69,52,66,61,55,51,60,72,55,71,88,113

Nearest PDB structures (foldseek):
  4s1z-assembly2_I  TM=9.293E-01  e=3.439E-01  Bos taurus
  4owf-assembly1_G  TM=8.965E-01  e=7.892E-01  Homo sapiens
  7mnt-assembly1_B  TM=9.044E-01  e=2.389E+00  Homo sapiens
  9dby-assembly1_M  TM=6.685E-01  e=2.744E+00  Homo sapiens
  8hl3-assembly1_L40E  TM=5.180E-01  e=2.560E+00  Sulfolobus acidocaldarius DSM 639

Sequence (87 aa):
MKCPKCQYENPEVANFCVKCGGKLEILCPECGFGNEPGFRFCAKCGHNLTIPSESVPKDLSLDEKLEKIQKYLPRGITEKILAQKDR

Secondary structure (DSSP, 8-state):
-B-TTT--B--TT-SB-TTT-PBP-EE-TTT--EE-TT-SB-TTT--BSSS-----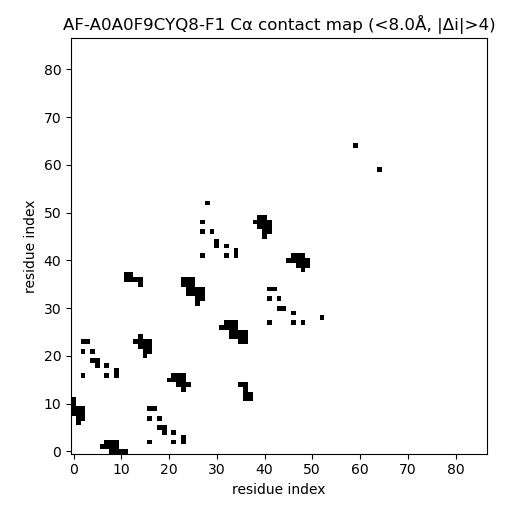-----HHHHHHHHHHHSPTTHHHHHHHHTT-

Organism: NCBI:txid412755

Radius of gyration: 24.66 Å; Cα contacts (8 Å, |Δi|>4): 82; chains: 1; bounding box: 54×27×63 Å